Protein AF-A0A9N8ZLC6-F1 (afdb_monomer_lite)

Foldseek 3Di:
DDDDDDDDDDDPDPPPPPPPPPPDCPDPVNVVVVVVVVVVVVVVVVVCVQPVVVPHDDVVVVVVCVVDDDVVVVVVVVVVVVVVVVVVVVVCVVCVPDDDPDDDDDPCPCVVVDQDPVNDDPPPDDPCVVPDDDDPPD

Structure (mmCIF, N/CA/C/O backbone):
data_AF-A0A9N8ZLC6-F1
#
_entry.id   AF-A0A9N8ZLC6-F1
#
loop_
_atom_site.group_PDB
_atom_site.id
_atom_site.type_symbol
_atom_site.label_atom_id
_atom_site.label_alt_id
_atom_site.label_comp_id
_atom_site.label_asym_id
_atom_site.label_entity_id
_atom_site.label_seq_id
_atom_site.pdbx_PDB_ins_code
_atom_site.Cartn_x
_atom_site.Cartn_y
_atom_site.Cartn_z
_atom_site.occupancy
_atom_site.B_iso_or_equiv
_atom_site.auth_seq_id
_atom_site.auth_comp_id
_atom_site.auth_asym_id
_atom_site.auth_atom_id
_atom_site.pdbx_PDB_model_num
ATOM 1 N N . SER A 1 1 ? 102.400 24.876 -28.865 1.00 42.97 1 SER A N 1
ATOM 2 C CA . SER A 1 1 ? 101.431 25.713 -29.593 1.00 42.97 1 SER A CA 1
ATOM 3 C C . SER A 1 1 ? 100.043 25.333 -29.114 1.00 42.97 1 SER A C 1
ATOM 5 O O . SER A 1 1 ? 99.690 24.166 -29.219 1.00 42.97 1 SER A O 1
ATOM 7 N N . LEU A 1 2 ? 99.339 26.259 -28.461 1.00 46.16 2 LEU A N 1
ATOM 8 C CA . LEU A 1 2 ? 97.989 26.068 -27.923 1.00 46.16 2 LEU A CA 1
ATOM 9 C C . LEU A 1 2 ? 96.977 26.428 -29.013 1.00 46.16 2 LEU A C 1
ATOM 11 O O . LEU A 1 2 ? 97.066 27.506 -29.595 1.00 46.16 2 LEU A O 1
ATOM 15 N N . THR A 1 3 ? 95.990 25.571 -29.252 1.00 50.75 3 THR A N 1
ATOM 16 C CA . THR A 1 3 ? 94.795 25.960 -30.006 1.00 50.75 3 THR A CA 1
ATOM 17 C C . THR A 1 3 ? 93.577 25.513 -29.217 1.00 50.75 3 THR A C 1
ATOM 19 O O . THR A 1 3 ? 93.274 24.331 -29.095 1.00 50.75 3 THR A O 1
ATOM 22 N N . ILE A 1 4 ? 92.950 26.508 -28.599 1.00 52.28 4 ILE A N 1
ATOM 23 C CA . ILE A 1 4 ? 91.697 26.427 -27.860 1.00 52.28 4 ILE A CA 1
ATOM 24 C C . ILE A 1 4 ? 90.580 26.514 -28.900 1.00 52.28 4 ILE A C 1
ATOM 26 O O . ILE A 1 4 ? 90.490 27.507 -29.618 1.00 52.28 4 ILE A O 1
ATOM 30 N N . THR A 1 5 ? 89.725 25.498 -28.975 1.00 58.25 5 THR A N 1
ATOM 31 C CA . THR A 1 5 ? 88.474 25.564 -29.739 1.00 58.25 5 THR A CA 1
ATOM 32 C C . THR A 1 5 ? 87.311 25.533 -28.754 1.00 58.25 5 THR A C 1
ATOM 34 O O . THR A 1 5 ? 87.211 24.659 -27.894 1.00 58.25 5 THR A O 1
ATOM 37 N N . SER A 1 6 ? 86.499 26.580 -28.831 1.00 55.97 6 SER A N 1
ATOM 38 C CA . SER A 1 6 ? 85.444 26.970 -27.904 1.00 55.97 6 SER A CA 1
ATOM 39 C C . SER A 1 6 ? 84.271 25.985 -27.870 1.00 55.97 6 SER A C 1
ATOM 41 O O . SER A 1 6 ? 83.833 25.456 -28.889 1.00 55.97 6 SER A O 1
ATOM 43 N N . ARG A 1 7 ? 83.724 25.770 -26.667 1.00 53.78 7 ARG A N 1
ATOM 44 C CA . ARG A 1 7 ? 82.458 25.061 -26.447 1.00 53.78 7 ARG A CA 1
ATOM 45 C C . ARG A 1 7 ? 81.295 26.008 -26.745 1.00 53.78 7 ARG A C 1
ATOM 47 O O . ARG A 1 7 ? 81.197 27.061 -26.122 1.00 53.78 7 ARG A O 1
ATOM 54 N N . SER A 1 8 ? 80.408 25.617 -27.656 1.00 47.69 8 SER A N 1
ATOM 55 C CA . SER A 1 8 ? 79.118 26.279 -27.869 1.00 47.69 8 SER A CA 1
ATOM 56 C C . SER A 1 8 ? 78.075 25.672 -26.927 1.00 47.69 8 SER A C 1
ATOM 58 O O . SER A 1 8 ? 77.733 24.496 -27.045 1.00 47.69 8 SER A O 1
ATOM 60 N N . LEU A 1 9 ? 77.605 26.470 -25.966 1.00 55.44 9 LEU A N 1
ATOM 61 C CA . LEU A 1 9 ? 76.387 26.233 -25.193 1.00 55.44 9 LEU A CA 1
ATOM 62 C C . LEU A 1 9 ? 75.252 26.974 -25.906 1.00 55.44 9 LEU A C 1
ATOM 64 O O . LEU A 1 9 ? 75.135 28.191 -25.787 1.00 55.44 9 LEU A O 1
ATOM 68 N N . ALA A 1 10 ? 74.409 26.244 -26.628 1.00 52.50 10 ALA A N 1
ATOM 69 C CA . ALA A 1 10 ? 73.116 26.742 -27.072 1.00 52.50 10 ALA A CA 1
ATOM 70 C C . ALA A 1 10 ? 72.060 25.732 -26.624 1.00 52.50 10 ALA A C 1
ATOM 72 O O . ALA A 1 10 ? 72.031 24.592 -27.086 1.00 52.50 10 ALA A O 1
ATOM 73 N N . GLY A 1 11 ? 71.259 26.147 -25.641 1.00 53.19 11 GLY A N 1
ATOM 74 C CA . GLY A 1 11 ? 70.182 25.358 -25.069 1.00 53.19 11 GLY A CA 1
ATOM 75 C C . GLY A 1 11 ? 69.216 24.882 -26.145 1.00 53.19 11 GLY A C 1
ATOM 76 O O . GLY A 1 11 ? 68.615 25.682 -26.861 1.00 53.19 11 GLY A O 1
ATOM 77 N N . VAL A 1 12 ? 69.048 23.566 -26.232 1.00 51.47 12 VAL A N 1
ATOM 78 C CA . VAL A 1 12 ? 67.929 22.972 -26.955 1.00 51.47 12 VAL A CA 1
ATOM 79 C C . VAL A 1 12 ? 66.698 23.193 -26.087 1.00 51.47 12 VAL A C 1
ATOM 81 O O . VAL A 1 12 ? 66.481 22.520 -25.082 1.00 51.47 12 VAL A O 1
ATOM 84 N N . ALA A 1 13 ? 65.945 24.227 -26.451 1.00 47.66 13 ALA A N 1
ATOM 85 C CA . ALA A 1 13 ? 64.636 24.521 -25.910 1.00 47.66 13 ALA A CA 1
ATOM 86 C C . ALA A 1 13 ? 63.736 23.283 -26.037 1.00 47.66 13 ALA A C 1
ATOM 88 O O . ALA A 1 13 ? 63.573 22.728 -27.126 1.00 47.66 13 ALA A O 1
ATOM 89 N N . ASN A 1 14 ? 63.140 22.872 -24.918 1.00 52.25 14 ASN A N 1
ATOM 90 C CA . ASN A 1 14 ? 62.051 21.906 -24.886 1.00 52.25 14 ASN A CA 1
ATOM 91 C C . ASN A 1 14 ? 60.871 22.482 -25.672 1.00 52.25 14 ASN A C 1
ATOM 93 O O . ASN A 1 14 ? 60.078 23.260 -25.147 1.00 52.25 14 ASN A O 1
ATOM 97 N N . ASN A 1 15 ? 60.771 22.123 -26.946 1.00 52.06 15 ASN A N 1
ATOM 98 C CA . ASN A 1 15 ? 59.594 22.398 -27.745 1.00 52.06 15 ASN A CA 1
ATOM 99 C C . ASN A 1 15 ? 58.603 21.265 -27.462 1.00 52.06 15 ASN A C 1
ATOM 101 O O . ASN A 1 15 ? 58.618 20.224 -28.119 1.00 52.06 15 ASN A O 1
ATOM 105 N N . SER A 1 16 ? 57.779 21.435 -26.430 1.00 54.06 16 SER A N 1
ATOM 106 C CA . SER A 1 16 ? 56.551 20.665 -26.255 1.00 54.06 16 SER A CA 1
ATOM 107 C C . SER A 1 16 ? 55.605 21.023 -27.401 1.00 54.06 16 SER A C 1
ATOM 109 O O . SER A 1 16 ? 54.697 21.842 -27.276 1.00 54.06 16 SER A O 1
ATOM 111 N N . GLN A 1 17 ? 55.844 20.405 -28.557 1.00 51.59 17 GLN A N 1
ATOM 112 C CA . GLN A 1 17 ? 54.872 20.307 -29.632 1.00 51.59 17 GLN A CA 1
ATOM 113 C C . GLN A 1 17 ? 53.717 19.445 -29.115 1.00 51.59 17 GLN A C 1
ATOM 115 O O . GLN A 1 17 ? 53.679 18.233 -29.319 1.00 51.59 17 GLN A O 1
ATOM 120 N N . ASN A 1 18 ? 52.778 20.074 -28.407 1.00 48.84 18 ASN A N 1
ATOM 121 C CA . ASN A 1 18 ? 51.443 19.526 -28.251 1.00 48.84 18 ASN A CA 1
ATOM 122 C C . ASN A 1 18 ? 50.900 19.376 -29.670 1.00 48.84 18 ASN A C 1
ATOM 124 O O . ASN A 1 18 ? 50.642 20.369 -30.351 1.00 48.84 18 ASN A O 1
ATOM 128 N N . SER A 1 19 ? 50.793 18.142 -30.159 1.00 55.59 19 SER A N 1
ATOM 129 C CA . SER A 1 19 ? 50.093 17.887 -31.407 1.00 55.59 19 SER A CA 1
ATOM 130 C C . SER A 1 19 ? 48.643 18.311 -31.190 1.00 55.59 19 SER A C 1
ATOM 132 O O . SER A 1 19 ? 47.868 17.563 -30.592 1.00 55.59 19 SER A O 1
ATOM 134 N N . ASN A 1 20 ? 48.282 19.514 -31.636 1.00 55.00 20 ASN A N 1
ATOM 135 C CA . ASN A 1 20 ? 46.891 19.929 -31.750 1.00 55.00 20 ASN A CA 1
ATOM 136 C C . ASN A 1 20 ? 46.230 18.923 -32.693 1.00 55.00 20 ASN A C 1
ATOM 138 O O . ASN A 1 20 ? 46.450 18.931 -33.909 1.00 55.00 20 ASN A O 1
ATOM 142 N N . GLY A 1 21 ? 45.538 17.949 -32.109 1.00 61.56 21 GLY A N 1
ATOM 143 C CA . GLY A 1 21 ? 44.982 16.819 -32.825 1.00 61.56 21 GLY A CA 1
ATOM 144 C C . GLY A 1 21 ? 43.855 17.303 -33.714 1.00 61.56 21 GLY A C 1
ATOM 145 O O . GLY A 1 21 ? 42.735 17.362 -33.240 1.00 61.56 21 GLY A O 1
ATOM 146 N N . LYS A 1 22 ? 44.169 17.657 -34.970 1.00 61.62 22 LYS A N 1
ATOM 147 C CA . LYS A 1 22 ? 43.249 17.936 -36.091 1.00 61.62 22 LYS A CA 1
ATOM 148 C C . LYS A 1 22 ? 41.803 18.171 -35.630 1.00 61.62 22 LYS A C 1
ATOM 150 O O . LYS A 1 22 ? 40.943 17.302 -35.784 1.00 61.62 22 LYS A O 1
ATOM 155 N N . GLU A 1 23 ? 41.553 19.338 -35.046 1.00 62.81 23 GLU A N 1
ATOM 156 C CA . GLU A 1 23 ? 40.239 19.749 -34.551 1.00 62.81 23 GLU A CA 1
ATOM 157 C C . GLU A 1 23 ? 39.366 20.142 -35.747 1.00 62.81 23 GLU A C 1
ATOM 159 O O . GLU A 1 23 ? 39.177 21.309 -36.070 1.00 62.81 23 GLU A O 1
ATOM 164 N N . GLY A 1 24 ? 38.919 19.134 -36.493 1.00 69.38 24 GLY A N 1
ATOM 165 C CA . GLY A 1 24 ? 38.034 19.295 -37.637 1.00 69.38 24 GLY A CA 1
ATOM 166 C C . GLY A 1 24 ? 36.612 18.848 -37.314 1.00 69.38 24 GLY A C 1
ATOM 167 O O . GLY A 1 24 ? 36.395 17.923 -36.524 1.00 69.38 24 GLY A O 1
ATOM 168 N N . PHE A 1 25 ? 35.640 19.428 -38.022 1.00 65.06 25 PHE A N 1
ATOM 169 C CA . PHE A 1 25 ? 34.222 19.033 -38.016 1.00 65.06 25 PHE A CA 1
ATOM 170 C C . PHE A 1 25 ? 33.970 17.561 -38.420 1.00 65.06 25 PHE A C 1
ATOM 172 O O . PHE A 1 25 ? 32.848 17.078 -38.343 1.00 65.06 25 PHE A O 1
ATOM 179 N N . GLY A 1 26 ? 35.008 16.826 -38.839 1.00 68.44 26 GLY A N 1
ATOM 180 C CA . GLY A 1 26 ? 34.975 15.385 -39.123 1.00 68.44 26 GLY A CA 1
ATOM 181 C C . GLY A 1 26 ? 35.437 14.484 -37.969 1.00 68.44 26 GLY A C 1
ATOM 182 O O . GLY A 1 26 ? 35.604 13.280 -38.161 1.00 68.44 26 GLY A O 1
ATOM 183 N N . THR A 1 27 ? 35.692 15.032 -36.778 1.00 78.88 27 THR A N 1
ATOM 184 C CA . THR A 1 27 ? 36.047 14.231 -35.595 1.00 78.88 27 THR A CA 1
ATOM 185 C C . THR A 1 27 ? 34.882 13.337 -35.151 1.00 78.88 27 THR A C 1
ATOM 187 O O . THR A 1 27 ? 33.710 13.603 -35.428 1.00 78.88 27 THR A O 1
ATOM 190 N N . LYS A 1 28 ? 35.195 12.243 -34.437 1.00 79.00 28 LYS A N 1
ATOM 191 C CA . LYS A 1 28 ? 34.193 11.259 -33.978 1.00 79.00 28 LYS A CA 1
ATOM 192 C C . LYS A 1 28 ? 33.062 11.902 -33.163 1.00 79.00 28 LYS A C 1
ATOM 194 O O . LYS A 1 28 ? 31.936 11.424 -33.238 1.00 79.00 28 LYS A O 1
ATOM 199 N N . ALA A 1 29 ? 33.348 12.988 -32.443 1.00 82.31 29 ALA A N 1
ATOM 200 C CA . ALA A 1 29 ? 32.351 13.757 -31.706 1.00 82.31 29 ALA A CA 1
ATOM 201 C C . ALA A 1 29 ? 31.286 14.358 -32.641 1.00 82.31 29 ALA A C 1
ATOM 203 O O . ALA A 1 29 ? 30.108 14.065 -32.470 1.00 82.31 29 ALA A O 1
ATOM 204 N N . TRP A 1 30 ? 31.693 15.099 -33.677 1.00 84.94 30 TRP A N 1
ATOM 205 C CA . TRP A 1 30 ? 30.773 15.721 -34.640 1.00 84.94 30 TRP A CA 1
ATOM 206 C C . TRP A 1 30 ? 30.018 14.711 -35.504 1.00 84.94 30 TRP A C 1
ATOM 208 O O . TRP A 1 30 ? 28.840 14.890 -35.803 1.00 84.94 30 TRP A O 1
ATOM 218 N N . ARG A 1 31 ? 30.664 13.598 -35.866 1.00 85.06 31 ARG A N 1
ATOM 219 C CA . ARG A 1 31 ? 29.983 12.508 -36.575 1.00 85.06 31 ARG A CA 1
ATOM 220 C C . ARG A 1 31 ? 28.885 11.882 -35.715 1.00 85.06 31 ARG A C 1
ATOM 222 O O . ARG A 1 31 ? 27.792 11.633 -36.212 1.00 85.06 31 ARG A O 1
ATOM 229 N N . ASN A 1 32 ? 29.167 11.631 -34.438 1.00 88.19 32 ASN A N 1
ATOM 230 C CA . ASN A 1 32 ? 28.189 11.041 -33.531 1.00 88.19 32 ASN A CA 1
ATOM 231 C C . ASN A 1 32 ? 27.046 12.021 -33.222 1.00 88.19 32 ASN A C 1
ATOM 233 O O . ASN A 1 32 ? 25.896 11.594 -33.206 1.00 88.19 32 ASN A O 1
ATOM 237 N N . THR A 1 33 ? 27.319 13.321 -33.043 1.00 90.06 33 THR A N 1
ATOM 238 C CA . THR A 1 33 ? 26.255 14.322 -32.833 1.00 90.06 33 THR A CA 1
ATOM 239 C C . THR A 1 33 ? 25.366 14.482 -34.063 1.00 90.06 33 THR A C 1
ATOM 241 O O . THR A 1 33 ? 24.146 14.542 -33.919 1.00 90.06 33 THR A O 1
ATOM 244 N N . LEU A 1 34 ? 25.938 14.464 -35.273 1.00 90.31 34 LEU A N 1
ATOM 245 C CA . LEU A 1 34 ? 25.164 14.502 -36.514 1.00 90.31 34 LEU A CA 1
ATOM 246 C C . LEU A 1 34 ? 24.305 13.242 -36.670 1.00 90.31 34 LEU A C 1
ATOM 248 O O . LEU A 1 34 ? 23.126 13.363 -36.982 1.00 90.31 34 LEU A O 1
ATOM 252 N N . LEU A 1 35 ? 24.849 12.055 -36.375 1.00 91.50 35 LEU A N 1
ATOM 253 C CA . LEU A 1 35 ? 24.080 10.804 -36.380 1.00 91.50 35 LEU A CA 1
ATOM 254 C C . LEU A 1 35 ? 22.931 10.821 -35.366 1.00 91.50 35 LEU A C 1
ATOM 256 O O . LEU A 1 35 ? 21.833 10.398 -35.708 1.00 91.50 35 LEU A O 1
ATOM 260 N N . ILE A 1 36 ? 23.152 11.338 -34.154 1.00 94.00 36 ILE A N 1
ATOM 261 C CA . ILE A 1 36 ? 22.095 11.481 -33.140 1.00 94.00 36 ILE A CA 1
ATOM 262 C C . ILE A 1 36 ? 21.004 12.437 -33.632 1.00 94.00 36 ILE A C 1
ATOM 264 O O . ILE A 1 36 ? 19.820 12.139 -33.499 1.00 94.00 36 ILE A O 1
ATOM 268 N N . CYS A 1 37 ? 21.387 13.562 -34.238 1.00 93.56 37 CYS A N 1
ATOM 269 C CA . CYS A 1 37 ? 20.435 14.538 -34.761 1.00 93.56 37 CYS A CA 1
ATOM 270 C C . CYS A 1 37 ? 19.600 13.953 -35.915 1.00 93.56 37 CYS A C 1
ATOM 272 O O . CYS A 1 37 ? 18.377 14.080 -35.927 1.00 93.56 37 CYS A O 1
ATOM 274 N N . LEU A 1 38 ? 20.245 13.230 -36.836 1.00 93.00 38 LEU A N 1
ATOM 275 C CA . LEU A 1 38 ? 19.586 12.555 -37.958 1.00 93.00 38 LEU A CA 1
ATOM 276 C C . LEU A 1 38 ? 18.674 11.418 -37.482 1.00 93.00 38 LEU A C 1
ATOM 278 O O . LEU A 1 38 ? 17.554 11.289 -37.970 1.00 93.00 38 LEU A O 1
ATOM 282 N N . ALA A 1 39 ? 19.117 10.639 -36.493 1.00 93.62 39 ALA A N 1
ATOM 283 C CA . ALA A 1 39 ? 18.306 9.602 -35.866 1.00 93.62 39 ALA A CA 1
ATOM 284 C C . ALA A 1 39 ? 17.076 10.199 -35.167 1.00 93.62 39 ALA A C 1
ATOM 286 O O . ALA A 1 39 ? 15.972 9.695 -35.354 1.00 93.62 39 ALA A O 1
ATOM 287 N N . GLY A 1 40 ? 17.237 11.305 -34.434 1.00 92.25 40 GLY A N 1
ATOM 288 C CA . GLY A 1 40 ? 16.126 12.026 -33.810 1.00 92.25 40 GLY A CA 1
ATOM 289 C C . GLY A 1 40 ? 15.131 12.579 -34.834 1.00 92.25 40 GLY A C 1
ATOM 290 O O . GLY A 1 40 ? 13.923 12.471 -34.640 1.00 92.25 40 GLY A O 1
ATOM 291 N N . PHE A 1 41 ? 15.619 13.107 -35.961 1.00 92.81 41 PHE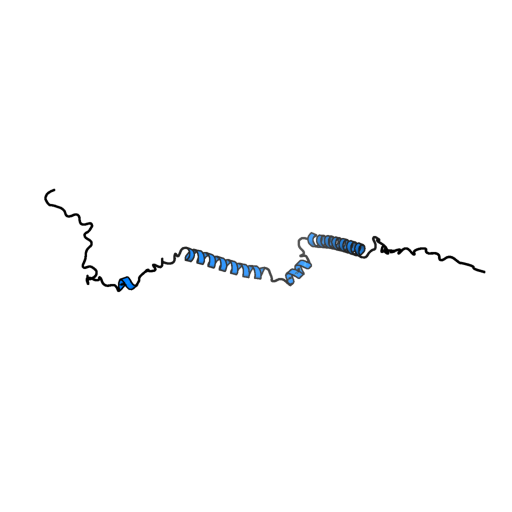 A N 1
ATOM 292 C CA . PHE A 1 41 ? 14.762 13.605 -37.039 1.00 92.81 41 PHE A CA 1
ATOM 293 C C . PHE A 1 41 ? 14.003 12.477 -37.754 1.00 92.81 41 PHE A C 1
ATOM 295 O O . PHE A 1 41 ? 12.798 12.589 -37.985 1.00 92.81 41 PHE A O 1
ATOM 302 N N . ALA A 1 42 ? 14.684 11.369 -38.063 1.00 86.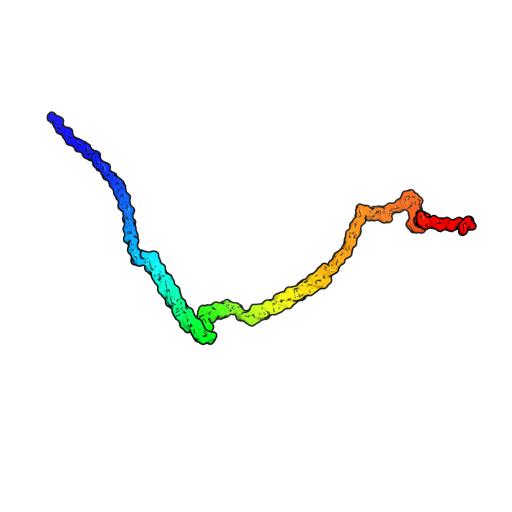81 42 ALA A N 1
ATOM 303 C CA . ALA A 1 42 ? 14.061 10.182 -38.642 1.00 86.81 42 ALA A CA 1
ATOM 304 C C . ALA A 1 42 ? 13.006 9.588 -37.696 1.00 86.81 42 ALA A C 1
ATOM 306 O O . ALA A 1 42 ? 11.910 9.246 -38.136 1.00 86.81 42 ALA A O 1
ATOM 307 N N . TRP A 1 43 ? 13.305 9.541 -36.394 1.00 85.88 43 TRP A N 1
ATOM 308 C CA . TRP A 1 43 ? 12.365 9.109 -35.366 1.00 85.88 43 TRP A CA 1
ATOM 309 C C . TRP A 1 43 ? 11.139 10.016 -35.294 1.00 85.88 43 TRP A C 1
ATOM 311 O O . TRP A 1 43 ? 10.024 9.519 -35.344 1.00 85.88 43 TRP A O 1
ATOM 321 N N . TYR A 1 44 ? 11.326 11.337 -35.252 1.00 85.62 44 TYR A N 1
ATOM 322 C CA . TYR A 1 44 ? 10.222 12.300 -35.231 1.00 85.62 44 TYR A CA 1
ATOM 323 C C . TYR A 1 44 ? 9.307 12.165 -36.455 1.00 85.62 44 TYR A C 1
ATOM 325 O O . TYR A 1 44 ? 8.084 12.233 -36.341 1.00 85.62 44 TYR A O 1
ATOM 333 N N . HIS A 1 45 ? 9.885 11.955 -37.638 1.00 82.38 45 HIS A N 1
ATOM 334 C CA . HIS A 1 45 ? 9.100 11.796 -38.857 1.00 82.38 45 HIS A CA 1
ATOM 335 C C . HIS A 1 45 ? 8.345 10.457 -38.891 1.00 82.38 45 HIS A C 1
ATOM 337 O O . HIS A 1 45 ? 7.202 10.408 -39.349 1.00 82.38 45 HIS A O 1
ATOM 343 N N . LEU A 1 46 ? 8.966 9.384 -38.394 1.00 77.94 46 LEU A N 1
ATOM 344 C CA . LEU A 1 46 ? 8.336 8.072 -38.252 1.00 77.94 46 LEU A CA 1
ATOM 345 C C . LEU A 1 46 ? 7.204 8.109 -37.218 1.00 77.94 46 LEU A C 1
ATOM 347 O O . LEU A 1 46 ? 6.107 7.637 -37.500 1.00 77.94 46 LEU A O 1
ATOM 351 N N . ASP A 1 47 ? 7.451 8.729 -36.068 1.00 71.62 47 ASP A N 1
ATOM 352 C CA . ASP A 1 47 ? 6.468 8.954 -35.011 1.00 71.62 47 ASP A CA 1
ATOM 353 C C . ASP A 1 47 ? 5.259 9.710 -35.568 1.00 71.62 47 ASP A C 1
ATOM 355 O O . ASP A 1 47 ? 4.145 9.198 -35.551 1.00 71.62 47 ASP A O 1
ATOM 359 N N . ARG A 1 48 ? 5.488 10.841 -36.247 1.00 73.25 48 ARG A N 1
ATOM 360 C CA . ARG A 1 48 ? 4.420 11.633 -36.870 1.00 73.25 48 ARG A CA 1
ATOM 361 C C . ARG A 1 48 ? 3.643 10.879 -37.955 1.00 73.25 48 ARG A C 1
ATOM 363 O O . ARG A 1 48 ? 2.460 11.163 -38.140 1.00 73.25 48 ARG A O 1
ATOM 370 N N . TYR A 1 49 ? 4.282 9.968 -38.694 1.00 69.19 49 TYR A N 1
ATOM 371 C CA . TYR A 1 49 ? 3.614 9.134 -39.701 1.00 69.19 49 TYR A CA 1
ATOM 372 C C . TYR A 1 49 ? 2.728 8.062 -39.056 1.00 69.19 49 TYR A C 1
ATOM 374 O O . TYR A 1 49 ? 1.624 7.815 -39.532 1.00 69.19 49 TYR A O 1
ATOM 382 N N . LEU A 1 50 ? 3.179 7.480 -37.944 1.00 65.75 50 LEU A N 1
ATOM 383 C CA . LEU A 1 50 ? 2.434 6.474 -37.189 1.00 65.75 50 LEU A CA 1
ATOM 384 C C . LEU A 1 50 ? 1.278 7.097 -36.386 1.00 65.75 50 LEU A C 1
ATOM 386 O O . LEU A 1 50 ? 0.174 6.561 -36.394 1.00 65.75 50 LEU A O 1
ATOM 390 N N . THR A 1 51 ? 1.480 8.268 -35.770 1.00 65.56 51 THR A N 1
ATOM 391 C CA . THR A 1 51 ? 0.450 8.961 -34.972 1.00 65.56 51 THR A CA 1
ATOM 392 C C . THR A 1 51 ? -0.634 9.624 -35.832 1.00 65.56 51 THR A C 1
ATOM 394 O O . THR A 1 51 ? -1.747 9.847 -35.357 1.00 65.56 51 THR A O 1
ATOM 397 N N . LYS A 1 52 ? -0.350 9.954 -37.103 1.00 62.22 52 LYS A N 1
ATOM 398 C CA . LYS A 1 52 ? -1.274 10.717 -37.967 1.00 62.22 52 LYS A CA 1
ATOM 399 C C . LYS A 1 52 ? -2.609 10.024 -38.242 1.00 62.22 52 LYS A C 1
ATOM 401 O O . LYS A 1 52 ? -3.562 10.715 -38.588 1.00 62.22 52 LYS A O 1
ATOM 406 N N . ASN A 1 53 ? -2.674 8.703 -38.096 1.00 56.38 53 ASN A N 1
ATOM 407 C CA . ASN A 1 53 ? -3.849 7.933 -38.491 1.00 56.38 53 ASN A CA 1
ATOM 408 C C . ASN A 1 53 ? -4.804 7.606 -37.342 1.00 56.3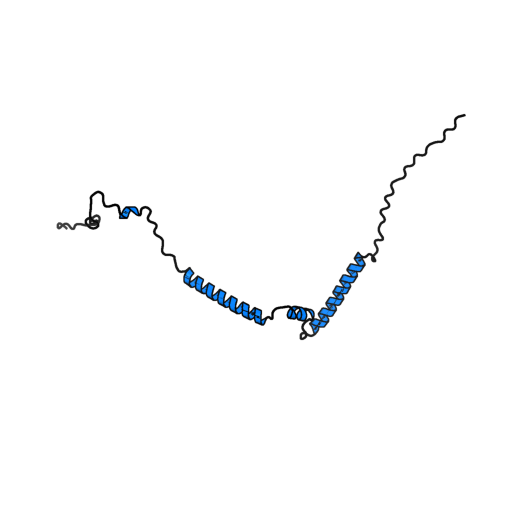8 53 ASN A C 1
ATOM 410 O O . ASN A 1 53 ? -5.844 7.038 -37.633 1.00 56.38 53 ASN A O 1
ATOM 414 N N . GLY A 1 54 ? -4.502 7.961 -36.082 1.00 58.78 54 GLY A N 1
ATOM 415 C CA . GLY A 1 54 ? -5.436 7.922 -34.935 1.00 58.78 54 GLY A CA 1
ATOM 416 C C . GLY A 1 54 ? -6.046 6.562 -34.543 1.00 58.78 54 GLY A C 1
ATOM 417 O O . GLY A 1 54 ? -6.544 6.424 -33.431 1.00 58.78 54 GLY A O 1
ATOM 418 N N . GLU A 1 55 ? -5.983 5.562 -35.418 1.00 60.91 55 GLU A N 1
ATOM 419 C CA . GLU A 1 55 ? -6.651 4.265 -35.310 1.00 60.91 55 GLU A CA 1
ATOM 420 C C . GLU A 1 55 ? -5.650 3.108 -35.175 1.00 60.91 55 GLU A C 1
ATOM 422 O O . GLU A 1 55 ? -6.004 2.040 -34.683 1.00 60.91 55 GLU A O 1
ATOM 427 N N . VAL A 1 56 ? -4.382 3.314 -35.557 1.00 63.44 56 VAL A N 1
ATOM 428 C CA . VAL A 1 56 ? -3.331 2.286 -35.492 1.00 63.44 56 VAL A CA 1
ATOM 429 C C . VAL A 1 56 ? -2.433 2.548 -34.286 1.00 63.44 56 VAL A C 1
ATOM 431 O O . VAL A 1 56 ? -1.763 3.578 -34.201 1.00 63.44 56 VAL A O 1
ATOM 434 N N . LYS A 1 57 ? -2.430 1.611 -33.332 1.00 66.00 57 LYS A N 1
ATOM 435 C CA . LYS A 1 57 ? -1.581 1.657 -32.135 1.00 66.00 57 LYS A CA 1
ATOM 436 C C . LYS A 1 57 ? -0.109 1.665 -32.558 1.00 66.00 57 LYS A C 1
ATOM 438 O O . LYS A 1 57 ? 0.275 0.938 -33.471 1.00 66.00 57 LYS A O 1
ATOM 443 N N . HIS A 1 58 ? 0.723 2.488 -31.917 1.00 74.50 58 HIS A N 1
ATOM 444 C CA . HIS A 1 58 ? 2.156 2.493 -32.219 1.00 74.50 58 HIS A CA 1
ATOM 445 C C . HIS A 1 58 ? 2.730 1.081 -32.007 1.00 74.50 58 HIS A C 1
ATOM 447 O O . HIS A 1 58 ? 2.438 0.473 -30.977 1.00 74.50 58 HIS A O 1
ATOM 453 N N . PRO A 1 59 ? 3.595 0.575 -32.905 1.00 77.12 59 PRO A N 1
ATOM 454 C CA . PRO A 1 59 ? 4.148 -0.779 -32.801 1.00 77.12 59 PRO A CA 1
ATOM 455 C C . PRO A 1 59 ? 4.939 -0.976 -31.502 1.00 77.12 59 PRO A C 1
ATOM 457 O O . PRO A 1 59 ? 4.954 -2.052 -30.919 1.00 77.12 59 PRO A O 1
ATOM 460 N N . ILE A 1 60 ? 5.550 0.095 -30.989 1.00 79.12 60 ILE A N 1
ATOM 461 C CA . ILE A 1 60 ? 6.226 0.094 -29.688 1.00 79.12 60 ILE A CA 1
ATOM 462 C C . ILE A 1 60 ? 5.210 -0.098 -28.558 1.00 79.12 60 ILE A C 1
ATOM 464 O O . ILE A 1 60 ? 5.448 -0.870 -27.637 1.00 79.12 60 ILE A O 1
ATOM 468 N N . THR A 1 61 ? 4.067 0.582 -28.629 1.00 81.88 61 THR A N 1
ATOM 469 C CA . THR A 1 61 ? 2.989 0.454 -27.645 1.00 81.88 61 THR A CA 1
ATOM 470 C C . THR A 1 61 ? 2.331 -0.923 -27.703 1.00 81.88 61 THR A C 1
ATOM 472 O O . THR A 1 61 ? 1.994 -1.447 -26.651 1.00 81.88 61 THR A O 1
ATOM 475 N N . GLU A 1 62 ? 2.189 -1.528 -28.884 1.00 79.44 62 GLU A N 1
ATOM 476 C CA . GLU A 1 62 ? 1.700 -2.906 -29.043 1.00 79.44 62 GLU A CA 1
ATOM 477 C C . GLU A 1 62 ? 2.669 -3.925 -28.425 1.00 79.44 62 GLU A C 1
ATOM 479 O O . GLU A 1 62 ? 2.250 -4.803 -27.674 1.00 79.44 62 GLU A O 1
ATOM 484 N N . VAL A 1 63 ? 3.980 -3.762 -28.646 1.00 84.06 63 VAL A N 1
ATOM 485 C CA . VAL A 1 63 ? 4.996 -4.606 -27.996 1.00 84.06 63 VAL A CA 1
ATOM 486 C C . VAL A 1 63 ? 4.945 -4.435 -26.478 1.00 84.06 63 VAL A C 1
ATOM 488 O O . VAL A 1 63 ? 4.906 -5.427 -25.754 1.00 84.06 63 VAL A O 1
ATOM 491 N N . ILE A 1 64 ? 4.887 -3.197 -25.980 1.00 83.75 64 ILE A N 1
ATOM 492 C CA . ILE A 1 64 ? 4.778 -2.930 -24.538 1.00 83.75 64 ILE A CA 1
ATOM 493 C C . ILE A 1 64 ? 3.495 -3.543 -23.965 1.00 83.75 64 ILE A C 1
ATOM 495 O O . ILE A 1 64 ? 3.543 -4.161 -22.907 1.00 83.75 64 ILE A O 1
ATOM 499 N N . GLU A 1 65 ? 2.366 -3.413 -24.661 1.00 82.75 65 GLU A N 1
ATOM 500 C CA . GLU A 1 65 ? 1.090 -3.997 -24.246 1.00 82.75 65 GLU A CA 1
ATOM 501 C C . GLU A 1 65 ? 1.143 -5.522 -24.207 1.00 82.75 65 GLU A C 1
ATOM 503 O O . GLU A 1 65 ? 0.662 -6.110 -23.245 1.00 82.75 65 GLU A O 1
ATOM 508 N N . SER A 1 66 ? 1.778 -6.163 -25.191 1.00 83.44 66 SER A N 1
ATOM 509 C CA . SER A 1 66 ? 1.928 -7.623 -25.213 1.00 83.44 66 SER A CA 1
ATOM 510 C C . SER A 1 66 ? 2.766 -8.161 -24.046 1.00 83.44 66 SER A C 1
ATOM 512 O O . SER A 1 66 ? 2.557 -9.288 -23.601 1.00 83.44 66 SER A O 1
ATOM 514 N N . LEU A 1 67 ? 3.698 -7.352 -23.528 1.00 90.31 67 LEU A N 1
ATOM 515 C CA . LEU A 1 67 ? 4.510 -7.684 -22.357 1.00 90.31 67 LEU A CA 1
ATOM 516 C C . LEU A 1 67 ? 3.822 -7.316 -21.033 1.00 90.31 67 LEU A C 1
ATOM 518 O O . LEU A 1 67 ? 4.249 -7.780 -19.975 1.00 90.31 67 LEU A O 1
ATOM 522 N N . MET A 1 68 ? 2.792 -6.470 -21.064 1.00 90.12 68 MET A N 1
ATOM 523 C CA . MET A 1 68 ? 2.133 -5.955 -19.871 1.00 90.12 68 MET A CA 1
ATOM 524 C C . MET A 1 68 ? 0.890 -6.779 -19.519 1.00 90.12 68 MET A C 1
ATOM 526 O O . MET A 1 68 ? 0.182 -7.301 -20.374 1.00 90.12 68 MET A O 1
ATOM 530 N N . THR A 1 69 ? 0.583 -6.873 -18.225 1.00 90.31 69 THR A N 1
ATOM 531 C CA . THR A 1 69 ? -0.685 -7.452 -17.766 1.00 90.31 69 THR A CA 1
ATOM 532 C C . THR A 1 69 ? -1.863 -6.636 -18.315 1.00 90.31 69 THR A C 1
ATOM 534 O O . THR A 1 69 ? -1.834 -5.405 -18.197 1.00 90.31 69 THR A O 1
ATOM 537 N N . PRO A 1 70 ? -2.919 -7.279 -18.854 1.00 90.00 70 PRO A N 1
ATOM 538 C CA . PRO A 1 70 ? -4.051 -6.571 -19.440 1.00 90.00 70 PRO A CA 1
ATOM 539 C C . PRO A 1 70 ? -4.746 -5.659 -18.423 1.00 90.00 70 PRO A C 1
ATOM 541 O O . PRO A 1 70 ? -4.850 -5.970 -17.232 1.00 90.00 70 PRO A O 1
ATOM 544 N N . GLU A 1 71 ? -5.279 -4.537 -18.911 1.00 88.75 71 GLU A N 1
ATOM 545 C CA . GLU A 1 71 ? -5.944 -3.526 -18.078 1.00 88.75 71 GLU A CA 1
ATOM 546 C C . GLU A 1 71 ? -7.123 -4.107 -17.279 1.00 88.75 71 GLU A C 1
ATOM 548 O O . GLU A 1 71 ? -7.374 -3.700 -16.143 1.00 88.75 71 GLU A O 1
ATOM 553 N N . SER A 1 72 ? -7.825 -5.101 -17.832 1.00 91.69 72 SER A N 1
ATOM 554 C CA . SER A 1 72 ? -8.945 -5.779 -17.170 1.00 91.69 72 SER A CA 1
ATOM 555 C C . SER A 1 72 ? -8.551 -6.394 -15.825 1.00 91.69 72 SER A C 1
ATOM 557 O O . SER A 1 72 ? -9.296 -6.267 -14.849 1.00 91.69 72 SER A O 1
ATOM 559 N N . GLU A 1 73 ? -7.365 -6.999 -15.744 1.00 94.19 73 GLU A N 1
ATOM 560 C CA . GLU A 1 73 ? -6.859 -7.611 -14.516 1.00 94.19 73 GLU A CA 1
ATOM 561 C C . GLU A 1 73 ? -6.467 -6.552 -13.488 1.00 94.19 73 GLU A C 1
ATOM 563 O O . GLU A 1 73 ? -6.854 -6.647 -12.321 1.00 94.19 73 GLU A O 1
ATOM 568 N N . TRP A 1 74 ? -5.803 -5.477 -13.920 1.00 94.50 74 TRP A N 1
ATOM 569 C CA . TRP A 1 74 ? -5.513 -4.340 -13.043 1.00 94.50 74 TRP A CA 1
ATOM 570 C C . TRP A 1 74 ? -6.787 -3.688 -12.511 1.00 94.50 74 TRP A C 1
ATOM 572 O O . TRP A 1 74 ? -6.886 -3.379 -11.322 1.00 94.50 74 TRP A O 1
ATOM 582 N N . LYS A 1 75 ? -7.808 -3.533 -13.356 1.00 96.38 75 LYS A N 1
ATOM 583 C CA . LYS A 1 75 ? -9.113 -2.994 -12.961 1.00 96.38 75 LYS A CA 1
ATOM 584 C C . LYS A 1 75 ? -9.809 -3.899 -11.946 1.00 96.38 75 LYS A C 1
ATOM 586 O O . LYS A 1 75 ? -10.367 -3.385 -10.970 1.00 96.38 75 LYS A O 1
ATOM 591 N N . ARG A 1 76 ? -9.732 -5.223 -12.129 1.00 96.50 76 ARG A N 1
ATOM 592 C CA . ARG A 1 76 ? -10.241 -6.222 -11.178 1.00 96.50 76 ARG A CA 1
ATOM 593 C C . ARG A 1 76 ? -9.532 -6.100 -9.829 1.00 96.50 76 ARG A C 1
ATOM 595 O O . ARG A 1 76 ? -10.214 -5.905 -8.821 1.00 96.50 76 ARG A O 1
ATOM 602 N N . ILE A 1 77 ? -8.199 -6.113 -9.806 1.00 96.81 77 ILE A N 1
ATOM 603 C CA . ILE A 1 77 ? -7.390 -5.974 -8.581 1.00 96.81 77 ILE A CA 1
ATOM 604 C C . ILE A 1 77 ? -7.702 -4.648 -7.872 1.00 96.81 77 ILE A C 1
ATOM 606 O O . ILE A 1 77 ? -8.019 -4.630 -6.683 1.00 96.81 77 ILE A O 1
ATOM 610 N N . ASN A 1 78 ? -7.734 -3.541 -8.615 1.00 97.00 78 ASN A N 1
ATOM 611 C CA . ASN A 1 78 ? -8.051 -2.221 -8.071 1.00 97.00 78 ASN A CA 1
ATOM 612 C C . ASN A 1 78 ? -9.482 -2.134 -7.533 1.00 97.00 78 ASN A C 1
ATOM 614 O O . ASN A 1 78 ? -9.746 -1.378 -6.600 1.00 97.00 78 ASN A O 1
ATOM 618 N N . SER A 1 79 ? -10.436 -2.870 -8.109 1.00 97.81 79 SER A N 1
ATOM 619 C CA . SER A 1 79 ? -11.803 -2.924 -7.578 1.00 97.81 79 SER A CA 1
ATOM 620 C C . SER A 1 79 ? -11.862 -3.644 -6.229 1.00 97.81 79 SER A C 1
ATOM 622 O O . SER A 1 79 ? -12.550 -3.173 -5.325 1.00 97.81 79 SER A O 1
ATOM 624 N N . VAL A 1 80 ? -11.098 -4.728 -6.064 1.00 98.06 80 VAL A N 1
ATOM 625 C CA . VAL A 1 80 ? -11.001 -5.469 -4.799 1.00 98.06 80 VAL A CA 1
ATOM 626 C C . VAL A 1 80 ? -10.320 -4.607 -3.742 1.00 98.06 80 VAL A C 1
ATOM 628 O O . VAL A 1 80 ? -10.893 -4.394 -2.678 1.00 98.06 80 VAL A O 1
ATOM 631 N N . ASN A 1 81 ? -9.171 -4.011 -4.065 1.00 98.06 81 ASN A N 1
ATOM 632 C CA . ASN A 1 81 ? -8.435 -3.151 -3.136 1.00 98.06 81 ASN A CA 1
ATOM 633 C C . ASN A 1 81 ? -9.275 -1.954 -2.671 1.00 98.06 81 ASN A C 1
ATOM 635 O O . ASN A 1 81 ? -9.279 -1.627 -1.485 1.00 98.06 81 ASN A O 1
ATOM 639 N N . ARG A 1 82 ? -10.049 -1.339 -3.578 1.00 97.44 82 ARG A N 1
ATOM 640 C CA . ARG A 1 82 ? -10.984 -0.258 -3.225 1.00 97.44 82 ARG A CA 1
ATOM 641 C C . ARG A 1 82 ? -12.076 -0.718 -2.260 1.00 97.44 82 ARG A C 1
ATOM 643 O O . ARG A 1 82 ? -12.386 0.012 -1.323 1.00 97.44 82 ARG A O 1
ATOM 650 N N . LYS A 1 83 ? -12.638 -1.915 -2.457 1.00 98.19 83 LYS A N 1
ATOM 651 C CA . LYS A 1 83 ? -13.634 -2.488 -1.535 1.00 98.19 83 LYS A CA 1
ATOM 652 C C . LYS A 1 83 ? -13.029 -2.749 -0.157 1.00 98.19 83 LYS A C 1
ATOM 654 O O . LYS A 1 83 ? -13.618 -2.343 0.838 1.00 98.19 83 LYS A O 1
ATOM 659 N N . THR A 1 84 ? -11.843 -3.350 -0.097 1.00 97.88 84 THR A N 1
ATOM 660 C CA . THR A 1 84 ? -11.148 -3.625 1.169 1.00 97.88 84 THR A CA 1
ATOM 661 C C . THR A 1 84 ? -10.813 -2.340 1.922 1.00 97.88 84 THR A C 1
ATOM 663 O O . THR A 1 84 ? -11.054 -2.255 3.122 1.00 97.88 84 THR A O 1
ATOM 666 N N . ALA A 1 85 ? -10.324 -1.311 1.223 1.00 97.94 85 ALA A N 1
ATOM 667 C CA . ALA A 1 85 ? -10.053 -0.007 1.825 1.00 97.94 85 ALA A CA 1
ATOM 668 C C . ALA A 1 85 ? -11.327 0.646 2.385 1.00 97.94 85 ALA A C 1
ATOM 670 O O . ALA A 1 85 ? -11.292 1.229 3.465 1.00 97.94 85 ALA A O 1
ATOM 671 N N . ASN A 1 86 ? -12.458 0.514 1.683 1.00 97.88 86 ASN A N 1
ATOM 672 C CA . ASN A 1 86 ? -13.747 1.013 2.159 1.00 97.88 86 ASN A CA 1
ATOM 673 C C . ASN A 1 86 ? -14.217 0.264 3.417 1.00 97.88 86 ASN A C 1
ATOM 675 O O . ASN A 1 86 ? -14.593 0.901 4.396 1.00 97.88 86 ASN A O 1
ATOM 679 N N . ILE A 1 87 ? -14.122 -1.070 3.427 1.00 96.81 87 ILE A N 1
ATOM 680 C CA . ILE A 1 87 ? -14.447 -1.891 4.604 1.00 96.81 87 ILE A CA 1
ATOM 681 C C . ILE A 1 87 ? -13.598 -1.460 5.803 1.00 96.81 87 ILE A C 1
ATOM 683 O O . ILE A 1 87 ? -14.150 -1.182 6.861 1.00 96.81 87 ILE A O 1
ATOM 687 N N . LEU A 1 88 ? -12.282 -1.321 5.623 1.00 96.81 88 LEU A N 1
ATOM 688 C CA . LEU A 1 88 ? -11.371 -0.890 6.685 1.00 96.81 88 LEU A CA 1
ATOM 689 C C . LEU A 1 88 ? -11.686 0.524 7.196 1.00 96.81 88 LEU A C 1
ATOM 691 O O . LEU A 1 88 ? -11.582 0.791 8.391 1.00 96.81 88 LEU A O 1
ATOM 695 N N . ALA A 1 89 ? -12.067 1.441 6.304 1.00 95.81 89 ALA A N 1
ATOM 696 C CA . ALA A 1 89 ? -12.465 2.789 6.692 1.00 95.81 89 ALA A CA 1
ATOM 697 C C . ALA A 1 89 ? -13.747 2.778 7.539 1.00 95.81 89 ALA A C 1
ATOM 699 O O . ALA A 1 89 ? -13.788 3.446 8.570 1.00 95.81 89 ALA A O 1
ATOM 700 N N . ASN A 1 90 ? -14.754 1.987 7.153 1.00 93.88 90 ASN A N 1
ATOM 701 C CA . ASN A 1 90 ? -15.978 1.827 7.944 1.00 93.88 90 ASN A CA 1
ATOM 702 C C . ASN A 1 90 ? -15.691 1.178 9.298 1.00 93.88 90 ASN A C 1
ATOM 704 O O . ASN A 1 90 ? -16.191 1.646 10.312 1.00 93.88 90 ASN A O 1
ATOM 708 N N . ASP A 1 91 ? -14.843 0.152 9.326 1.00 93.44 91 ASP A N 1
ATOM 709 C CA . ASP A 1 91 ? -14.422 -0.514 10.558 1.00 93.44 91 ASP A CA 1
ATOM 710 C C . ASP A 1 91 ? -13.756 0.473 11.526 1.00 93.44 91 ASP A C 1
ATOM 712 O O . ASP A 1 91 ? -14.097 0.567 12.704 1.00 93.44 91 ASP A O 1
ATOM 716 N N . ARG A 1 92 ? -12.871 1.320 10.991 1.00 90.00 92 ARG A N 1
ATOM 717 C CA . ARG A 1 92 ? -12.227 2.386 11.756 1.00 90.00 92 ARG A CA 1
ATOM 718 C C . ARG A 1 92 ? -13.213 3.449 12.240 1.00 90.00 92 ARG A C 1
ATOM 720 O O . ARG A 1 92 ? -12.984 3.995 13.312 1.00 90.00 92 ARG A O 1
ATOM 727 N N . LEU A 1 93 ? -14.267 3.765 11.487 1.00 90.31 93 LEU A N 1
ATOM 728 C CA . LEU A 1 93 ? -15.323 4.669 11.956 1.00 90.31 93 LEU A CA 1
ATOM 729 C C . LEU A 1 93 ? -16.116 4.034 13.105 1.00 90.31 93 LEU A C 1
ATOM 731 O O . LEU A 1 93 ? -16.273 4.662 14.147 1.00 90.31 93 LEU A O 1
ATOM 735 N N . LEU A 1 94 ? -16.528 2.771 12.953 1.00 88.94 94 LEU A N 1
ATOM 736 C CA . LEU A 1 94 ? -17.289 2.031 13.966 1.00 88.94 94 LEU A CA 1
ATOM 737 C C . LEU A 1 94 ? -16.516 1.888 15.282 1.00 88.94 94 LEU A C 1
ATOM 739 O O . LEU A 1 94 ? -17.065 2.110 16.359 1.00 88.94 94 LEU A O 1
ATOM 743 N N . PHE A 1 95 ? -15.231 1.543 15.205 1.00 87.38 95 PHE A N 1
ATOM 744 C CA . PHE A 1 95 ? -14.397 1.338 16.389 1.00 87.38 95 PHE A CA 1
ATOM 745 C C . PHE A 1 95 ? -13.649 2.594 16.848 1.00 87.38 95 PHE A C 1
ATOM 747 O O . PHE A 1 95 ? -13.139 2.627 17.966 1.00 87.38 95 PHE A O 1
ATOM 754 N N . GLY A 1 96 ? -13.582 3.637 16.019 1.00 82.31 96 GLY A N 1
ATOM 755 C CA . GLY A 1 96 ? -12.903 4.894 16.339 1.00 82.31 96 GLY A CA 1
ATOM 756 C C . GLY A 1 96 ? -13.626 5.718 17.403 1.00 82.31 96 GLY A C 1
ATOM 757 O O . GLY A 1 96 ? -12.975 6.420 18.175 1.00 82.31 96 GLY A O 1
ATOM 758 N N . GLU A 1 97 ? -14.952 5.600 17.486 1.00 75.19 97 GLU A N 1
ATOM 759 C CA . GLU A 1 97 ? -15.762 6.259 18.518 1.00 75.19 97 GLU A CA 1
ATOM 760 C C . GLU A 1 97 ? -15.842 5.456 19.825 1.00 75.19 97 GLU A C 1
ATOM 762 O O . GLU A 1 97 ? -16.194 5.999 20.876 1.00 75.19 97 GLU A O 1
ATOM 767 N N . ALA A 1 98 ? -15.471 4.172 19.794 1.00 79.44 98 ALA A N 1
ATOM 768 C CA . ALA A 1 98 ? -15.462 3.322 20.973 1.00 79.44 98 ALA A CA 1
ATOM 769 C C . ALA A 1 98 ? -14.332 3.751 21.926 1.00 79.44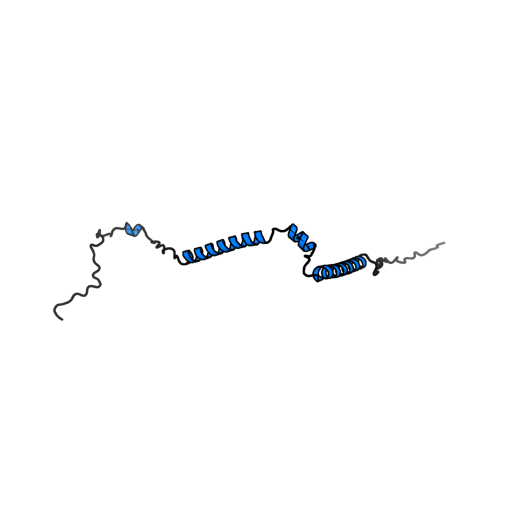 98 ALA A C 1
ATOM 771 O O . ALA A 1 98 ? -13.171 3.354 21.800 1.00 79.44 98 ALA A O 1
ATOM 772 N N . LYS A 1 99 ? -14.668 4.576 22.924 1.00 76.00 99 LYS A N 1
ATOM 773 C CA . LYS A 1 99 ? -13.751 4.889 24.025 1.00 76.00 99 LYS A CA 1
ATOM 774 C C . LYS A 1 99 ? -13.502 3.618 24.835 1.00 76.00 99 LYS A C 1
ATOM 776 O O . LYS A 1 99 ? -14.445 2.991 25.314 1.00 76.00 99 LYS A O 1
ATOM 781 N N . ARG A 1 100 ? -12.228 3.252 25.028 1.00 80.19 100 ARG A N 1
ATOM 782 C CA . ARG A 1 100 ? -11.865 2.231 26.025 1.00 80.19 100 ARG A CA 1
ATOM 783 C C . ARG A 1 100 ? -12.432 2.671 27.379 1.00 80.19 100 ARG A C 1
ATOM 785 O O . ARG A 1 100 ? -12.298 3.856 27.701 1.00 80.19 100 ARG A O 1
ATOM 792 N N . PRO A 1 101 ? -13.046 1.767 28.162 1.00 83.25 101 PRO A N 1
ATOM 793 C CA . PRO A 1 101 ? -13.515 2.131 29.489 1.00 83.25 101 PRO A CA 1
ATOM 794 C C . PRO A 1 101 ? -12.336 2.700 30.294 1.00 83.25 101 PRO A C 1
ATOM 796 O O . PRO A 1 101 ? -11.221 2.171 30.188 1.00 83.25 101 PRO A O 1
ATOM 799 N N . PRO A 1 102 ? -12.535 3.797 31.046 1.00 85.00 102 PRO A N 1
ATOM 800 C CA . PRO A 1 102 ? -11.471 4.370 31.854 1.00 85.00 102 PRO A CA 1
ATOM 801 C C . PRO A 1 102 ? -10.986 3.321 32.859 1.00 85.00 102 PRO A C 1
ATOM 803 O O . PRO A 1 102 ? -11.759 2.797 33.658 1.00 85.00 102 PRO A O 1
ATOM 806 N N . ILE A 1 103 ? -9.696 2.983 32.799 1.00 87.31 103 ILE A N 1
ATOM 807 C CA . ILE A 1 103 ? -9.088 2.060 33.758 1.00 87.31 103 ILE A CA 1
ATOM 808 C C . ILE A 1 103 ? -8.808 2.853 35.032 1.00 87.31 103 ILE A C 1
ATOM 810 O O . ILE A 1 103 ? -7.843 3.616 35.100 1.00 87.31 103 ILE A O 1
ATOM 814 N N . HIS A 1 104 ? -9.640 2.664 36.051 1.00 85.38 104 HIS A N 1
ATOM 815 C CA . HIS A 1 104 ? -9.376 3.194 37.383 1.00 85.38 104 HIS A CA 1
ATOM 816 C C . HIS A 1 104 ? -8.310 2.328 38.061 1.00 85.38 104 HIS A C 1
ATOM 818 O O . HIS A 1 104 ? -8.585 1.227 38.532 1.00 85.38 104 HIS A O 1
ATOM 824 N N . ARG A 1 105 ? -7.060 2.807 38.077 1.00 87.12 105 ARG A N 1
ATOM 825 C CA . ARG A 1 105 ? -5.983 2.172 38.846 1.00 87.12 105 ARG A CA 1
ATOM 826 C C . ARG A 1 105 ? -6.042 2.711 40.265 1.00 87.12 105 ARG A C 1
ATOM 828 O O . ARG A 1 105 ? -5.763 3.883 40.498 1.00 87.12 105 ARG A O 1
ATOM 835 N N . LEU A 1 106 ? -6.423 1.855 41.199 1.00 86.94 106 LEU A N 1
ATOM 836 C CA . LEU A 1 106 ? -6.385 2.188 42.614 1.00 86.94 106 LEU A CA 1
ATOM 837 C C . LEU A 1 106 ? -4.923 2.236 43.061 1.00 86.94 106 LEU A C 1
ATOM 839 O O . LEU A 1 106 ? -4.169 1.297 42.814 1.00 86.94 106 LEU A O 1
ATOM 843 N N . MET A 1 107 ? -4.520 3.334 43.702 1.00 86.31 107 MET A N 1
ATOM 844 C CA . MET A 1 107 ? -3.164 3.488 44.243 1.00 86.31 107 MET A CA 1
ATOM 845 C C . MET A 1 107 ? -2.889 2.480 45.372 1.00 86.31 107 MET A C 1
ATOM 847 O O . MET A 1 107 ? -1.762 2.019 45.523 1.00 86.31 107 MET A O 1
ATOM 851 N N . HIS A 1 108 ? -3.930 2.109 46.126 1.00 87.19 108 HIS A N 1
ATOM 852 C CA . HIS A 1 108 ? -3.855 1.197 47.266 1.00 87.19 108 HIS A CA 1
ATOM 853 C C . HIS A 1 108 ? -5.013 0.183 47.220 1.00 87.19 108 HIS A C 1
ATOM 855 O O . HIS A 1 108 ? -6.070 0.448 47.795 1.00 87.19 108 HIS A O 1
ATOM 861 N N . PRO A 1 109 ? -4.853 -0.964 46.530 1.00 85.00 109 PRO A N 1
ATOM 862 C CA . PRO A 1 109 ? -5.880 -2.011 46.504 1.00 85.00 109 PRO A CA 1
ATOM 863 C C . PRO A 1 109 ? -6.073 -2.651 47.888 1.00 8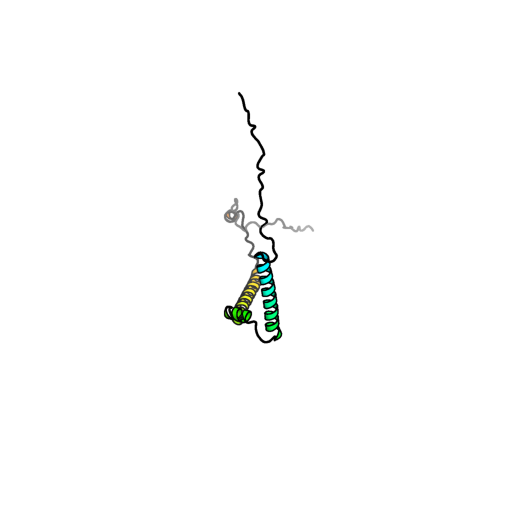5.00 109 PRO A C 1
ATOM 865 O O . PRO A 1 109 ? -7.175 -3.062 48.233 1.00 85.00 109 PRO A O 1
ATOM 868 N N . GLU A 1 110 ? -5.027 -2.619 48.715 1.00 82.75 110 GLU A N 1
ATOM 869 C CA . GLU A 1 110 ? -5.007 -3.144 50.086 1.00 82.75 110 GLU A CA 1
ATOM 870 C C . GLU A 1 110 ? -6.004 -2.434 51.025 1.00 82.75 110 GLU A C 1
ATOM 872 O O . GLU A 1 110 ? -6.321 -2.938 52.099 1.00 82.75 110 GLU A O 1
ATOM 877 N N . CYS A 1 111 ? -6.505 -1.248 50.654 1.00 79.00 111 CYS A N 1
ATOM 878 C CA . CYS A 1 111 ? -7.468 -0.509 51.471 1.00 79.00 111 CYS A CA 1
ATOM 879 C C . CYS A 1 111 ? -8.813 -1.232 51.620 1.00 79.00 111 CYS A C 1
ATOM 881 O O . CYS A 1 111 ? -9.510 -0.961 52.592 1.00 79.00 111 CYS A O 1
ATOM 883 N N . PHE A 1 112 ? -9.172 -2.141 50.706 1.00 75.56 112 PHE A N 1
ATOM 884 C CA . PHE A 1 112 ? -10.394 -2.945 50.840 1.00 75.56 112 PHE A CA 1
ATOM 885 C C . PHE A 1 112 ? -10.291 -4.006 51.934 1.00 75.56 112 PHE A C 1
ATOM 887 O O . PHE A 1 112 ? -11.286 -4.311 52.580 1.00 75.56 112 PHE A O 1
ATOM 894 N N . GLU A 1 113 ? -9.085 -4.516 52.178 1.00 79.94 113 GLU A N 1
ATOM 895 C CA . GLU A 1 113 ? -8.812 -5.499 53.232 1.00 79.94 113 GLU A CA 1
ATOM 896 C C . GLU A 1 113 ? -8.546 -4.822 54.586 1.00 79.94 113 GLU A C 1
ATOM 898 O O . GLU A 1 113 ? -8.505 -5.465 55.637 1.00 79.94 113 GLU A O 1
ATOM 903 N N . ARG A 1 114 ? -8.352 -3.496 54.587 1.00 80.31 114 ARG A N 1
ATOM 904 C CA . ARG A 1 114 ? -8.102 -2.730 55.804 1.00 80.31 114 ARG A CA 1
ATOM 905 C C . ARG A 1 114 ? -9.414 -2.463 56.537 1.00 80.31 114 ARG A C 1
ATOM 907 O O . ARG A 1 114 ? -10.025 -1.408 56.383 1.00 80.31 114 ARG A O 1
ATOM 914 N N . THR A 1 115 ? -9.804 -3.405 57.393 1.00 73.38 115 THR A N 1
ATOM 915 C CA . THR A 1 115 ? -10.833 -3.187 58.418 1.00 73.38 115 THR A CA 1
ATOM 916 C C . THR A 1 115 ? -10.519 -1.931 59.242 1.00 73.38 115 THR A C 1
ATOM 918 O O . THR A 1 115 ? -9.358 -1.617 59.524 1.00 73.38 115 THR A O 1
ATOM 921 N N . SER A 1 116 ? -11.569 -1.196 59.622 1.00 74.69 116 SER A N 1
ATOM 922 C CA . SER A 1 116 ? -11.473 -0.077 60.563 1.00 74.69 116 SER A CA 1
ATOM 923 C C . SER A 1 116 ? -10.700 -0.510 61.821 1.00 74.69 116 SER A C 1
ATOM 925 O O . SER A 1 116 ? -11.040 -1.543 62.399 1.00 74.69 116 SER A O 1
ATOM 927 N N . PRO A 1 117 ? -9.712 0.268 62.307 1.00 78.12 117 PRO A N 1
ATOM 928 C CA . PRO A 1 117 ? -9.002 -0.030 63.557 1.00 78.12 117 PRO A CA 1
ATOM 929 C C . PRO A 1 117 ? -9.931 -0.192 64.768 1.00 78.12 117 PRO A C 1
ATOM 931 O O . PRO A 1 117 ? -9.546 -0.785 65.771 1.00 78.12 117 PRO A O 1
ATOM 934 N N . PHE A 1 118 ? -11.152 0.334 64.667 1.00 80.00 118 PHE A N 1
ATOM 935 C CA . PHE A 1 118 ? -12.175 0.292 65.701 1.00 80.00 118 PHE A CA 1
ATOM 936 C C . PHE A 1 118 ? -13.199 -0.843 65.498 1.00 80.00 118 PHE A C 1
ATOM 938 O O . PHE A 1 118 ? -14.218 -0.849 66.177 1.00 80.00 118 PHE A O 1
ATOM 945 N N . LEU A 1 119 ? -12.948 -1.788 64.573 1.00 74.19 119 LEU A N 1
ATOM 946 C CA . LEU A 1 119 ? -13.852 -2.899 64.215 1.00 74.19 119 LEU A CA 1
ATOM 947 C C . LEU A 1 119 ? -15.293 -2.452 63.898 1.00 74.19 119 LEU A C 1
ATOM 949 O O . LEU A 1 119 ? -16.259 -3.152 64.185 1.00 74.19 119 LEU A O 1
ATOM 953 N N . ILE A 1 120 ? -15.443 -1.277 63.292 1.00 76.94 120 ILE A N 1
ATOM 954 C CA . ILE A 1 120 ? -16.751 -0.767 62.875 1.00 76.94 120 ILE A CA 1
ATOM 955 C C . ILE A 1 120 ? -17.179 -1.544 61.626 1.00 76.94 120 ILE A C 1
ATOM 957 O O . ILE A 1 120 ? -16.461 -1.547 60.621 1.00 76.94 120 ILE A O 1
ATOM 961 N N . GLU A 1 121 ? -18.318 -2.231 61.701 1.00 77.25 121 GLU A N 1
ATOM 962 C CA . GLU A 1 121 ? -18.889 -2.961 60.570 1.00 77.25 121 GLU A CA 1
ATOM 963 C C . GLU A 1 121 ? -19.303 -1.960 59.476 1.00 77.25 121 GLU A C 1
ATOM 965 O O . GLU A 1 121 ? -19.921 -0.935 59.787 1.00 77.25 121 GLU A O 1
ATOM 970 N N . PRO A 1 122 ? -18.970 -2.191 58.196 1.00 71.56 122 PRO A N 1
ATOM 971 C CA . PRO A 1 122 ? -19.375 -1.284 57.128 1.00 71.56 122 PRO A CA 1
ATOM 972 C C . PRO A 1 122 ? -20.900 -1.088 57.131 1.00 71.56 122 PRO A C 1
ATOM 974 O O . PRO A 1 122 ? -21.657 -2.048 57.039 1.00 71.56 122 PRO A O 1
ATOM 977 N N . GLY A 1 123 ? -21.344 0.168 57.246 1.00 75.50 123 GLY A N 1
ATOM 978 C CA . GLY A 1 123 ? -22.763 0.537 57.317 1.00 75.50 123 GLY A CA 1
ATOM 979 C C . GLY A 1 123 ? -23.335 0.737 58.727 1.00 75.50 123 GLY A C 1
ATOM 980 O O . GLY A 1 123 ? -24.514 1.062 58.836 1.00 75.50 123 GLY A O 1
ATOM 981 N N . THR A 1 124 ? -22.541 0.583 59.796 1.00 77.38 124 THR A N 1
ATOM 982 C CA . THR A 1 124 ? -22.991 0.911 61.168 1.00 77.38 124 THR A CA 1
ATOM 983 C C . THR A 1 124 ? -22.912 2.395 61.510 1.00 77.38 124 THR A C 1
ATOM 985 O O . THR A 1 124 ? -23.674 2.850 62.360 1.00 77.38 124 THR A O 1
ATOM 988 N N . ASP A 1 125 ? -22.032 3.148 60.850 1.00 75.12 125 ASP A N 1
ATOM 989 C CA . ASP A 1 125 ? -21.913 4.592 61.045 1.00 75.12 125 ASP A CA 1
ATOM 990 C C . ASP A 1 125 ? -22.575 5.333 59.876 1.00 75.12 125 ASP A C 1
ATOM 992 O O . ASP A 1 125 ? -22.329 5.020 58.706 1.00 75.12 125 ASP A O 1
ATOM 996 N N . VAL A 1 126 ? -23.450 6.283 60.197 1.00 76.06 126 VAL A N 1
ATOM 997 C CA . VAL A 1 126 ? -24.181 7.101 59.224 1.00 76.06 126 VAL A CA 1
ATOM 998 C C . VAL A 1 126 ? -23.606 8.505 59.301 1.00 76.06 126 VAL A C 1
ATOM 1000 O O . VAL A 1 126 ? -23.527 9.082 60.381 1.00 76.06 126 VAL A O 1
ATOM 1003 N N . ASP A 1 127 ? -23.216 9.071 58.161 1.00 81.38 127 ASP A N 1
ATOM 1004 C CA . ASP A 1 127 ? -22.759 10.456 58.115 1.00 81.38 127 ASP A CA 1
ATOM 1005 C C . ASP A 1 127 ? -23.940 11.405 58.383 1.00 81.38 127 ASP A C 1
ATOM 1007 O O . ASP A 1 127 ? -24.797 11.621 57.526 1.00 81.38 127 ASP A O 1
ATOM 1011 N N . LEU A 1 128 ? -24.007 11.936 59.606 1.00 84.88 128 LEU A N 1
ATOM 1012 C CA . LEU A 1 128 ? -25.024 12.894 60.053 1.00 84.88 128 LEU A CA 1
ATOM 1013 C C . LEU A 1 128 ? -24.531 14.347 59.972 1.00 84.88 128 LEU A C 1
ATOM 1015 O O . LEU A 1 128 ? -25.154 15.234 60.555 1.00 84.88 128 LEU A O 1
ATOM 1019 N N . SER A 1 129 ? -23.416 14.613 59.282 1.00 85.19 129 SER A N 1
ATOM 1020 C CA . SER A 1 129 ? -22.827 15.959 59.226 1.00 85.19 129 SER A CA 1
ATOM 1021 C C . SER A 1 129 ? -23.723 17.010 58.550 1.00 85.19 129 SER A C 1
ATOM 1023 O O . SER A 1 129 ? -23.566 18.195 58.835 1.00 85.19 129 SER A O 1
ATOM 1025 N N . ASP A 1 130 ? -24.704 16.588 57.745 1.00 83.81 130 ASP A N 1
ATOM 1026 C CA . ASP A 1 130 ? -25.711 17.452 57.102 1.00 83.81 130 ASP A CA 1
ATOM 1027 C C . ASP A 1 130 ? -27.102 17.389 57.781 1.00 83.81 130 ASP A C 1
ATOM 1029 O O . ASP A 1 130 ? -28.119 17.803 57.223 1.00 83.81 130 ASP A O 1
ATOM 1033 N N . LEU A 1 131 ? -27.196 16.837 58.998 1.00 86.38 131 LEU A N 1
ATOM 1034 C CA . LEU A 1 131 ? -28.472 16.720 59.704 1.00 86.38 131 LEU A CA 1
ATOM 1035 C C . LEU A 1 131 ? -28.871 18.057 60.355 1.00 86.38 131 LEU A C 1
ATOM 1037 O O . LEU A 1 131 ? -28.382 18.423 61.425 1.00 86.38 131 LEU A O 1
ATOM 1041 N N . VAL A 1 132 ? -29.832 18.760 59.756 1.00 85.50 132 VAL A N 1
ATOM 1042 C CA . VAL A 1 132 ? -30.472 19.930 60.379 1.00 85.50 132 VAL A CA 1
ATOM 1043 C C . VAL A 1 132 ? -31.578 19.461 61.329 1.00 85.50 132 VAL A C 1
ATOM 1045 O O . VAL A 1 132 ? -32.662 19.062 60.899 1.00 85.50 132 VAL A O 1
ATOM 1048 N N . VAL A 1 133 ? -31.314 19.505 62.637 1.00 86.62 133 VAL A N 1
ATOM 1049 C CA . VAL A 1 133 ? -32.308 19.170 63.670 1.00 86.62 133 VAL A CA 1
ATOM 1050 C C . VAL A 1 133 ? -33.313 20.314 63.802 1.00 86.62 133 VAL A C 1
ATOM 1052 O O . VAL A 1 133 ? -32.944 21.447 64.110 1.00 86.62 133 VAL A O 1
ATOM 1055 N N . LYS A 1 134 ? -34.596 20.020 63.584 1.00 81.81 134 LYS A N 1
ATOM 1056 C CA . LYS A 1 134 ? -35.683 20.971 63.833 1.00 81.81 134 LYS A CA 1
ATOM 1057 C C . LYS A 1 134 ? -35.922 21.089 65.343 1.00 81.81 134 LYS A C 1
ATOM 1059 O O . LYS A 1 134 ? -36.166 20.078 65.993 1.00 81.81 134 LYS A O 1
ATOM 1064 N N . ASN A 1 135 ? -35.874 22.309 65.879 1.00 84.12 135 ASN A N 1
ATOM 1065 C CA . ASN A 1 135 ? -36.248 22.604 67.265 1.00 84.12 135 ASN A CA 1
ATOM 1066 C C . ASN A 1 135 ? -37.704 23.092 67.334 1.00 84.12 135 ASN A C 1
ATOM 1068 O O . ASN A 1 135 ? -38.130 23.861 66.481 1.00 84.12 135 ASN A O 1
ATOM 1072 N N . ASP A 1 136 ? -38.441 22.688 68.372 1.00 77.81 136 ASP A N 1
ATOM 1073 C CA . ASP A 1 136 ? -39.877 22.988 68.560 1.00 77.81 136 ASP A CA 1
ATOM 1074 C C . ASP A 1 136 ? -40.178 24.431 69.022 1.00 77.81 136 ASP A C 1
ATOM 1076 O O . ASP A 1 136 ? -41.312 24.749 69.377 1.00 77.81 136 ASP A O 1
ATOM 1080 N N . TYR A 1 137 ? -39.168 25.302 69.047 1.00 72.50 137 TYR A N 1
ATOM 1081 C CA . TYR A 1 137 ? -39.288 26.686 69.516 1.00 72.50 137 TYR A CA 1
ATOM 1082 C C . TYR A 1 137 ? -39.335 27.735 68.385 1.00 72.50 137 TYR A C 1
ATOM 1084 O O . TYR A 1 137 ? -39.351 28.921 68.707 1.00 72.50 137 TYR A O 1
ATOM 1092 N N . ASP A 1 138 ? -39.416 27.309 67.114 1.00 52.84 138 ASP A N 1
ATOM 1093 C CA . ASP A 1 138 ? -39.712 28.148 65.930 1.00 52.84 138 ASP A CA 1
ATOM 1094 C C . ASP A 1 138 ? -40.940 27.635 65.149 1.00 52.84 138 ASP A C 1
ATOM 1096 O O . ASP A 1 138 ? -40.98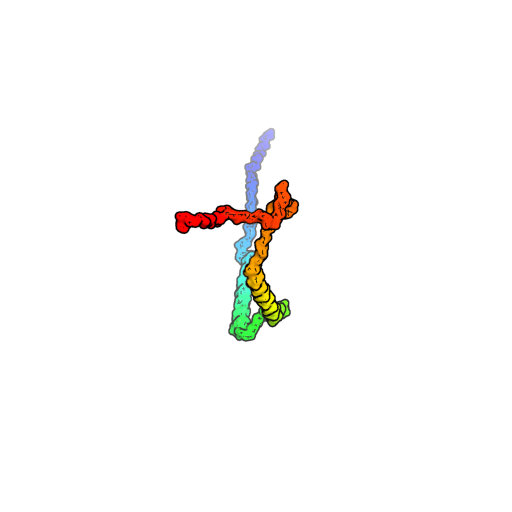0 26.429 64.791 1.00 52.84 138 ASP A O 1
#

Organism: NCBI:txid1348616

Secondary structure (DSSP, 8-state):
------------------------TTSHHHHHHHHHHHHHHHHHHHHHHHHTTSSSPPHHHHHHHHHSPPHHHHHHHHHHHHHHHHHHHHHHHHHHS-PPPP----S-GGGGT---TT-PPTTSS---TT--PPPTT-

InterPro domains:
  IPR034444 NADH-ubiquinone oxidoreductase 17.8kDa subunit [PTHR42100] (19-134)
  IPR060573 NADH-ubiquinone oxidoreductase 17.8kDa, helical domain [PF27975] (43-109)

Radius of gyration: 50.8 Å; chains: 1; bounding box: 141×36×109 Å

Sequence (138 aa):
SLTITSRSLAGVANNSQNSNGKEGFGTKAWRNTLLICLAGFAWYHLDRYLTKNGEVKHPITEVIESLMTPESEWKRINSVNRKTANILANDRLLFGEAKRPPIHRLMHPECFERTSPFLIEPGTDVDLSDLVVKNDYD

pLDDT: mean 78.15, std 14.62, range [42.97, 98.19]